Protein AF-A0A0F0GGY2-F1 (afdb_monomer_lite)

Organism: Lentzea aerocolonigenes (NCBI:txid68170)

Radius of gyration: 15.44 Å; chains: 1; bounding box: 38×43×40 Å

Sequence (122 aa):
MPAEIEDVLAKHTVSRSGRDAFGELAARKFALSTVDADFAGGLFLERATGAGGPELAVKARSWWSGGAVEYSGTLTLTAEVDVDGRTSTFELSVPKRGPEVAEAAAAFYAWSAVRALDEGEK

pLDDT: mean 82.8, std 15.23, range [45.69, 97.69]

Secondary structure (DSSP, 8-state):
--HHHHHHHTTS---TTS--HHHHHHTS--EEEEEE-STTHHHHHHH----SSSEEEEEEEEEEE--SSTT-SEEEEEEEEEETTEEEEEEEEEE--STTHHHHHHHHHHHHHHHHHHHHT-

Structure (mmCIF, N/CA/C/O backbone):
data_AF-A0A0F0GGY2-F1
#
_entry.id   AF-A0A0F0GGY2-F1
#
loop_
_atom_site.group_PDB
_atom_site.id
_atom_site.type_symbol
_atom_site.label_atom_id
_atom_site.label_alt_id
_atom_site.label_comp_id
_atom_site.label_asym_id
_atom_site.label_entity_id
_atom_site.label_seq_id
_atom_site.pdbx_PDB_ins_code
_atom_site.Cartn_x
_atom_site.Cartn_y
_atom_site.Cartn_z
_atom_site.occupancy
_atom_site.B_iso_or_equiv
_atom_site.auth_seq_id
_atom_site.auth_comp_id
_atom_site.auth_asym_id
_atom_site.auth_atom_id
_atom_site.pdbx_PDB_model_num
ATOM 1 N N . MET A 1 1 ? 3.512 -31.121 -9.314 1.00 54.47 1 MET A N 1
ATOM 2 C CA . MET A 1 1 ? 4.468 -29.994 -9.402 1.00 54.47 1 MET A CA 1
ATOM 3 C C . MET A 1 1 ? 5.474 -30.172 -8.281 1.00 54.47 1 MET A C 1
ATOM 5 O O . MET A 1 1 ? 5.046 -30.664 -7.241 1.00 54.47 1 MET A O 1
ATOM 9 N N . PRO A 1 2 ? 6.779 -29.926 -8.475 1.00 54.00 2 PRO A N 1
ATOM 10 C CA . PRO A 1 2 ? 7.744 -30.252 -7.436 1.00 54.00 2 PRO A CA 1
ATOM 11 C C . PRO A 1 2 ? 7.492 -29.320 -6.247 1.00 54.00 2 PRO A C 1
ATOM 13 O O . PRO A 1 2 ? 7.431 -28.106 -6.424 1.00 54.00 2 PRO A O 1
ATOM 16 N N . ALA A 1 3 ? 7.305 -29.892 -5.057 1.00 54.66 3 ALA A N 1
ATOM 17 C CA . ALA A 1 3 ? 7.035 -29.172 -3.808 1.00 54.66 3 ALA A CA 1
ATOM 18 C C . ALA A 1 3 ? 8.077 -28.075 -3.498 1.00 54.66 3 ALA A C 1
ATOM 20 O O . ALA A 1 3 ? 7.796 -27.128 -2.774 1.00 54.66 3 ALA A O 1
ATOM 21 N N . GLU A 1 4 ? 9.255 -28.153 -4.118 1.00 59.25 4 GLU A N 1
ATOM 22 C CA . GLU A 1 4 ? 10.296 -27.125 -4.078 1.00 59.25 4 GLU A CA 1
ATOM 23 C C . GLU A 1 4 ? 9.860 -25.771 -4.666 1.00 59.25 4 GLU A C 1
ATOM 25 O O . GLU A 1 4 ? 10.361 -24.744 -4.225 1.00 59.25 4 GLU A O 1
ATOM 30 N N . ILE A 1 5 ? 8.917 -25.726 -5.618 1.00 52.00 5 ILE A N 1
ATOM 31 C CA . ILE A 1 5 ? 8.423 -24.458 -6.190 1.00 52.00 5 ILE A CA 1
ATOM 32 C C . ILE A 1 5 ? 7.421 -23.774 -5.247 1.00 52.00 5 ILE A C 1
ATOM 34 O O . ILE A 1 5 ? 7.500 -22.561 -5.063 1.00 52.00 5 ILE A O 1
ATOM 38 N N . GLU A 1 6 ? 6.522 -24.518 -4.595 1.00 51.62 6 GLU A N 1
ATOM 39 C CA . GLU A 1 6 ? 5.618 -23.953 -3.575 1.00 51.62 6 GLU A CA 1
ATOM 40 C C . GLU A 1 6 ? 6.393 -23.423 -2.360 1.00 51.62 6 GLU A C 1
ATOM 42 O O . GLU A 1 6 ? 6.092 -22.339 -1.862 1.00 51.62 6 GLU A O 1
ATOM 47 N N . ASP A 1 7 ? 7.454 -24.117 -1.943 1.00 55.97 7 ASP A N 1
ATOM 48 C CA . ASP A 1 7 ? 8.309 -23.697 -0.827 1.00 55.97 7 ASP A CA 1
ATOM 49 C C . ASP A 1 7 ? 9.182 -22.466 -1.157 1.00 55.97 7 ASP A C 1
ATOM 51 O O . ASP A 1 7 ? 9.686 -21.776 -0.267 1.00 55.97 7 ASP A O 1
ATOM 55 N N . VAL A 1 8 ? 9.364 -22.154 -2.442 1.00 52.19 8 VAL A N 1
ATOM 56 C CA . VAL A 1 8 ? 10.051 -20.941 -2.916 1.00 52.19 8 VAL A CA 1
ATOM 57 C C . VAL A 1 8 ? 9.066 -19.782 -3.088 1.00 52.19 8 VAL A C 1
ATOM 59 O O . VAL A 1 8 ? 9.376 -18.652 -2.710 1.00 52.19 8 VAL A O 1
ATOM 62 N N . LEU A 1 9 ? 7.850 -20.047 -3.571 1.00 47.53 9 LEU A N 1
ATOM 63 C CA . LEU A 1 9 ? 6.806 -19.033 -3.748 1.00 47.53 9 LEU A CA 1
ATOM 64 C C . LEU A 1 9 ? 6.190 -18.569 -2.414 1.00 47.53 9 LEU A C 1
ATOM 66 O O . LEU A 1 9 ? 5.871 -17.391 -2.267 1.00 47.53 9 LEU A O 1
ATOM 70 N N . ALA A 1 10 ? 6.139 -19.430 -1.392 1.00 52.94 10 ALA A N 1
ATOM 71 C CA . ALA A 1 10 ? 5.734 -19.072 -0.027 1.00 52.94 10 ALA A CA 1
ATOM 72 C C . ALA A 1 10 ? 6.694 -18.091 0.686 1.00 52.94 10 ALA A C 1
ATOM 74 O O . ALA A 1 10 ? 6.369 -17.560 1.745 1.00 52.94 10 ALA A O 1
ATOM 75 N N . LYS A 1 11 ? 7.885 -17.821 0.132 1.00 45.69 11 LYS A N 1
ATOM 76 C CA . LYS A 1 11 ? 8.888 -16.911 0.719 1.00 45.69 11 LYS A CA 1
ATOM 77 C C . LYS A 1 11 ? 8.779 -15.466 0.197 1.00 45.69 11 LYS A C 1
ATOM 79 O O . LYS A 1 11 ? 9.477 -14.592 0.709 1.00 45.69 11 LYS A O 1
ATOM 84 N N . HIS A 1 12 ? 7.876 -15.174 -0.750 1.00 45.72 12 HIS A N 1
ATOM 85 C CA . HIS A 1 12 ? 7.735 -13.851 -1.388 1.00 45.72 12 HIS A CA 1
ATOM 86 C C . HIS A 1 12 ? 6.452 -13.090 -1.008 1.00 45.72 12 HIS A C 1
ATOM 88 O O . HIS A 1 12 ? 5.705 -12.589 -1.840 1.00 45.72 12 HIS A O 1
ATOM 94 N N . THR A 1 13 ? 6.343 -12.893 0.309 1.00 50.75 13 THR A N 1
ATOM 95 C CA . THR A 1 13 ? 5.483 -11.928 1.020 1.00 50.75 13 THR A CA 1
ATOM 96 C C . THR A 1 13 ? 4.111 -12.451 1.413 1.00 50.75 13 THR A C 1
ATOM 98 O O . THR A 1 13 ? 3.059 -12.016 0.954 1.00 50.75 13 THR A O 1
ATOM 101 N N . VAL A 1 14 ? 4.170 -13.344 2.391 1.00 47.50 14 VAL A N 1
ATOM 102 C CA . VAL A 1 14 ? 3.036 -13.797 3.173 1.00 47.50 14 VAL A CA 1
ATOM 103 C C . VAL A 1 14 ? 2.996 -12.957 4.448 1.00 47.50 14 VAL A C 1
ATOM 105 O O . VAL A 1 14 ? 3.985 -12.850 5.176 1.00 47.50 14 VAL A O 1
ATOM 108 N N . SER A 1 15 ? 1.853 -12.346 4.732 1.00 56.31 15 SER A N 1
ATOM 109 C CA . SER A 1 15 ? 1.496 -11.961 6.097 1.00 56.31 15 SER A CA 1
ATOM 110 C C . SER A 1 15 ? 1.720 -13.134 7.062 1.00 56.31 15 SER A C 1
ATOM 112 O O . SER A 1 15 ? 1.732 -14.296 6.654 1.00 56.31 15 SER A O 1
ATOM 114 N N . ARG A 1 16 ? 1.804 -12.887 8.376 1.00 56.56 16 ARG A N 1
ATOM 115 C CA . ARG A 1 16 ? 1.878 -13.986 9.366 1.00 56.56 16 ARG A CA 1
ATOM 116 C C . ARG A 1 16 ? 0.703 -14.982 9.275 1.00 56.56 16 ARG A C 1
ATOM 118 O O . ARG A 1 16 ? 0.763 -16.027 9.910 1.00 56.56 16 ARG A O 1
ATOM 125 N N . SER A 1 17 ? -0.348 -14.655 8.518 1.00 60.75 17 SER A N 1
ATOM 126 C CA . SER A 1 17 ? -1.586 -15.418 8.384 1.00 60.75 17 SER A CA 1
ATOM 127 C C . SER A 1 17 ? -1.711 -16.240 7.093 1.00 60.75 17 SER A C 1
ATOM 129 O O . SER A 1 17 ? -2.714 -16.928 6.929 1.00 60.75 17 SER A O 1
ATOM 131 N N . GLY A 1 18 ? -0.750 -16.181 6.162 1.00 71.12 18 GLY A N 1
ATOM 132 C CA . GLY A 1 18 ? -0.909 -16.844 4.855 1.00 71.12 18 GLY A CA 1
ATOM 133 C C . GLY A 1 18 ? -1.375 -15.923 3.716 1.00 71.12 18 GLY A C 1
ATOM 134 O O . GLY A 1 18 ? -1.342 -16.327 2.559 1.00 71.12 18 GLY A O 1
ATOM 135 N N . ARG A 1 19 ? -1.812 -14.694 4.022 1.00 79.19 19 ARG A N 1
ATOM 136 C CA . ARG A 1 19 ? -2.419 -13.754 3.056 1.00 79.19 19 ARG A CA 1
ATOM 137 C C . ARG A 1 19 ? -1.413 -12.799 2.416 1.00 79.19 19 ARG A C 1
ATOM 139 O O . ARG A 1 19 ? -0.434 -12.426 3.065 1.00 79.19 19 ARG A O 1
ATOM 146 N N . ASP A 1 20 ? -1.697 -12.367 1.189 1.00 86.50 20 ASP A N 1
ATOM 147 C CA . ASP A 1 20 ? -0.987 -11.273 0.518 1.00 86.50 20 ASP A CA 1
ATOM 148 C C . ASP A 1 20 ? -1.417 -9.890 1.062 1.00 86.50 20 ASP A C 1
ATOM 150 O O . ASP A 1 20 ? -2.239 -9.787 1.978 1.00 86.50 20 ASP A O 1
ATOM 154 N N . ALA A 1 21 ? -0.847 -8.811 0.513 1.00 88.38 21 ALA A N 1
ATOM 155 C CA . ALA A 1 21 ? -1.110 -7.443 0.970 1.00 88.38 21 ALA A CA 1
ATOM 156 C C . ALA A 1 21 ? -2.601 -7.065 0.909 1.00 88.38 21 ALA A C 1
ATOM 158 O O . ALA A 1 21 ? -3.133 -6.447 1.831 1.00 88.38 21 ALA A O 1
ATOM 159 N N . PHE A 1 22 ? -3.282 -7.453 -0.172 1.00 90.94 22 PHE A N 1
ATOM 160 C CA . PHE A 1 22 ? -4.693 -7.139 -0.379 1.00 90.94 22 PHE A CA 1
ATOM 161 C C . PHE A 1 22 ? -5.602 -8.021 0.474 1.00 90.94 22 PHE A C 1
ATOM 163 O O . PHE A 1 22 ? -6.607 -7.535 0.979 1.00 90.94 22 PHE A O 1
ATOM 170 N N . GLY A 1 23 ? -5.235 -9.281 0.705 1.00 89.50 23 GLY A N 1
ATOM 171 C CA . GLY A 1 23 ? -5.928 -10.167 1.633 1.00 89.50 23 GLY A CA 1
ATOM 172 C C . GLY A 1 23 ? -5.816 -9.702 3.086 1.00 89.50 23 GLY A C 1
ATOM 173 O O . GLY A 1 23 ? -6.770 -9.844 3.850 1.00 89.50 23 GLY A O 1
ATOM 174 N N . GLU A 1 24 ? -4.683 -9.114 3.480 1.00 91.06 24 GLU A N 1
ATOM 175 C CA . GLU A 1 24 ? -4.564 -8.458 4.786 1.00 91.06 24 GLU A CA 1
ATOM 176 C C . GLU A 1 24 ? -5.407 -7.192 4.880 1.00 91.06 24 GLU A C 1
ATOM 178 O O . GLU A 1 24 ? -6.086 -7.002 5.891 1.00 91.06 24 GLU A O 1
ATOM 183 N N . LEU A 1 25 ? -5.403 -6.365 3.832 1.00 91.62 25 LEU A N 1
ATOM 184 C CA . LEU A 1 25 ? -6.206 -5.148 3.782 1.00 91.62 25 LEU A CA 1
ATOM 185 C C . LEU A 1 25 ? -7.703 -5.463 3.831 1.00 91.62 25 LEU A C 1
ATOM 187 O O . LEU A 1 25 ? -8.402 -4.921 4.677 1.00 91.62 25 LEU A O 1
ATOM 191 N N . ALA A 1 26 ? -8.181 -6.406 3.019 1.00 91.25 26 ALA A N 1
ATOM 192 C CA . ALA A 1 26 ? -9.583 -6.830 2.981 1.00 91.25 26 ALA A CA 1
ATOM 193 C C . ALA A 1 26 ? -10.086 -7.420 4.312 1.00 91.25 26 ALA A C 1
ATOM 195 O O . ALA A 1 26 ? -11.289 -7.514 4.542 1.00 91.25 26 ALA A O 1
ATOM 196 N N . ALA A 1 27 ? -9.178 -7.822 5.204 1.00 90.69 27 ALA A N 1
ATOM 197 C CA . ALA A 1 27 ? -9.533 -8.281 6.540 1.00 90.69 27 ALA A CA 1
ATOM 198 C C . ALA A 1 27 ? -9.815 -7.140 7.531 1.00 90.69 27 ALA A C 1
ATOM 200 O O . ALA A 1 27 ? -10.261 -7.416 8.645 1.00 90.69 27 ALA A O 1
ATOM 201 N N . ARG A 1 28 ? -9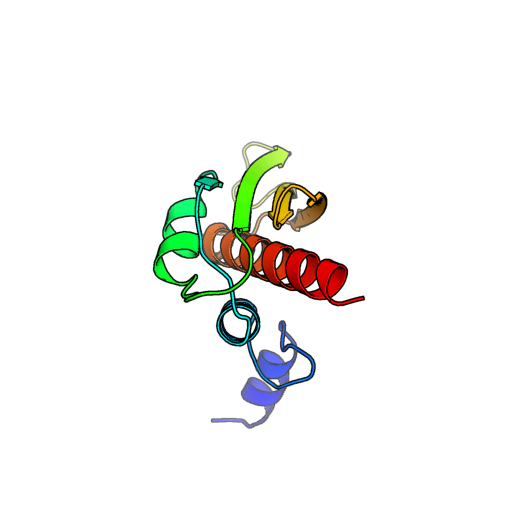.538 -5.884 7.158 1.00 90.75 28 ARG A N 1
ATOM 202 C CA . ARG A 1 28 ? -9.810 -4.697 7.974 1.00 90.75 28 ARG A CA 1
ATOM 203 C C . ARG A 1 28 ? -11.118 -4.048 7.553 1.00 90.75 28 ARG A C 1
ATOM 205 O O . ARG A 1 28 ? -11.556 -4.137 6.408 1.00 90.75 28 ARG A O 1
ATOM 212 N N . LYS A 1 29 ? -11.716 -3.340 8.504 1.00 92.69 29 LYS A N 1
ATOM 213 C CA . LYS A 1 29 ? -12.817 -2.418 8.242 1.00 92.69 29 LYS A CA 1
ATOM 214 C C . LYS A 1 29 ? -12.223 -1.042 7.974 1.00 92.69 29 LYS A C 1
ATOM 216 O O . LYS A 1 29 ? -11.519 -0.513 8.824 1.00 92.69 29 LYS A O 1
ATOM 221 N N . PHE A 1 30 ? -12.487 -0.501 6.796 1.00 93.44 30 PHE A N 1
ATOM 222 C CA . PHE A 1 30 ? -12.211 0.880 6.426 1.00 93.44 30 PHE A CA 1
ATOM 223 C C . PHE A 1 30 ? -13.206 1.329 5.350 1.00 93.44 30 PHE A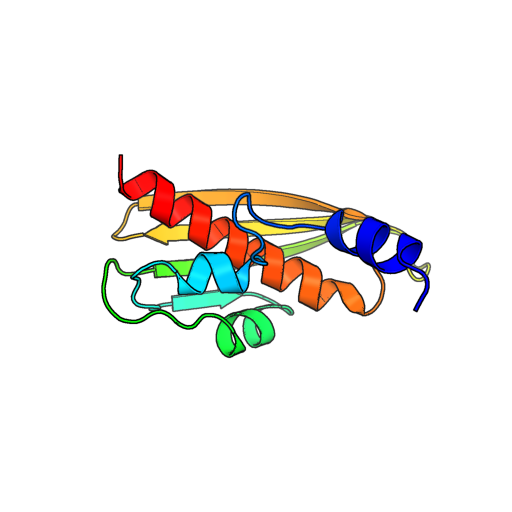 C 1
ATOM 225 O O . PHE A 1 30 ? -13.779 0.504 4.628 1.00 93.44 30 PHE A O 1
ATOM 232 N N . ALA A 1 31 ? -13.388 2.638 5.220 1.00 93.88 31 ALA A N 1
ATOM 233 C CA . ALA A 1 31 ? -14.063 3.258 4.090 1.00 93.88 31 ALA A CA 1
ATOM 234 C C . ALA A 1 31 ? -13.035 4.040 3.267 1.00 93.88 31 ALA A C 1
ATOM 236 O O . ALA A 1 31 ? -12.448 4.998 3.758 1.00 93.88 31 ALA A O 1
ATOM 237 N N . LEU A 1 32 ? -12.802 3.632 2.017 1.00 92.44 32 LEU A N 1
ATOM 238 C CA . LEU A 1 32 ? -11.946 4.394 1.104 1.00 92.44 32 LEU A CA 1
ATOM 239 C C . LEU A 1 32 ? -12.598 5.731 0.770 1.00 92.44 32 LEU A C 1
ATOM 241 O O . LEU A 1 32 ? -13.744 5.749 0.318 1.00 92.44 32 LEU A O 1
ATOM 245 N N . SER A 1 33 ? -11.855 6.824 0.934 1.00 91.38 33 SER A N 1
ATOM 246 C CA . SER A 1 33 ? -12.300 8.148 0.503 1.00 91.38 33 SER A CA 1
ATOM 247 C C . SER A 1 33 ? -11.504 8.664 -0.686 1.00 91.38 33 SER A C 1
ATOM 249 O O . SER A 1 33 ? -11.981 8.620 -1.818 1.00 91.38 33 SER A O 1
ATOM 251 N N . THR A 1 34 ? -10.281 9.134 -0.448 1.00 90.81 34 THR A N 1
ATOM 252 C CA . THR A 1 34 ? -9.425 9.730 -1.473 1.00 90.81 34 THR A CA 1
ATOM 253 C C . THR A 1 34 ? -8.227 8.840 -1.741 1.00 90.81 34 THR A C 1
ATOM 255 O O . THR A 1 34 ? -7.447 8.546 -0.839 1.00 90.81 34 THR A O 1
ATOM 258 N N . VAL A 1 35 ? -8.040 8.463 -3.004 1.00 92.62 35 VAL A N 1
ATOM 259 C CA . VAL A 1 35 ? -6.817 7.807 -3.468 1.00 92.62 35 VAL A CA 1
ATOM 260 C C . VAL A 1 35 ? -6.192 8.665 -4.556 1.00 92.62 35 VAL A C 1
ATOM 262 O O . VAL A 1 35 ? -6.741 8.802 -5.646 1.00 92.62 35 VAL A O 1
ATOM 265 N N . ASP A 1 36 ? -5.039 9.242 -4.244 1.00 94.75 36 ASP A N 1
ATOM 266 C CA . ASP A 1 36 ? -4.198 9.992 -5.172 1.00 94.75 36 ASP A CA 1
ATOM 267 C C . ASP A 1 36 ? -2.875 9.242 -5.325 1.00 94.75 36 ASP A C 1
ATOM 269 O O . ASP A 1 36 ? -1.907 9.468 -4.600 1.00 94.75 36 ASP A O 1
ATOM 273 N N . ALA A 1 37 ? -2.862 8.293 -6.250 1.00 90.50 37 ALA A N 1
ATOM 274 C CA . ALA A 1 37 ? -1.733 7.421 -6.517 1.00 90.50 37 ALA A CA 1
ATOM 275 C C . ALA A 1 37 ? -1.319 7.532 -7.987 1.00 90.50 37 ALA A C 1
ATOM 277 O O . ALA A 1 37 ? -2.107 7.918 -8.848 1.00 90.50 37 ALA A O 1
ATOM 278 N N . ASP A 1 38 ? -0.063 7.207 -8.264 1.00 89.56 38 ASP A N 1
ATOM 279 C CA . ASP A 1 38 ? 0.527 7.312 -9.593 1.00 89.56 38 ASP A CA 1
ATOM 280 C C . ASP A 1 38 ? 0.186 6.099 -10.489 1.00 89.56 38 ASP A C 1
ATOM 282 O O . ASP A 1 38 ? -0.950 5.624 -10.528 1.00 89.56 38 ASP A O 1
ATOM 286 N N . PHE A 1 39 ? 1.166 5.585 -11.237 1.00 88.00 39 PHE A N 1
ATOM 287 C CA . PHE A 1 39 ? 1.020 4.476 -12.174 1.00 88.00 39 PHE A CA 1
ATOM 288 C C . PHE A 1 39 ? 0.428 3.194 -11.559 1.00 88.00 39 PHE A C 1
ATOM 290 O O . PHE A 1 39 ? -0.169 2.406 -12.289 1.00 88.00 39 PHE A O 1
ATOM 297 N N . ALA A 1 40 ? 0.565 2.975 -10.247 1.00 90.12 40 ALA A N 1
ATOM 298 C CA . ALA A 1 40 ? 0.019 1.798 -9.565 1.00 90.12 40 ALA A CA 1
ATOM 299 C C . ALA A 1 40 ? -1.337 2.047 -8.870 1.00 90.12 40 ALA A C 1
ATOM 301 O O . ALA A 1 40 ? -1.908 1.128 -8.278 1.00 90.12 40 ALA A O 1
ATOM 302 N N . GLY A 1 41 ? -1.886 3.265 -8.965 1.00 90.06 41 GLY A N 1
ATOM 303 C CA . GLY A 1 41 ? -3.139 3.645 -8.309 1.00 90.06 41 GLY A CA 1
ATOM 304 C C . GLY A 1 41 ? -4.362 2.861 -8.778 1.00 90.06 41 GLY A C 1
ATOM 305 O O . GLY A 1 41 ? -5.170 2.438 -7.953 1.00 90.06 41 GLY A O 1
ATOM 306 N N . GLY A 1 42 ? -4.471 2.606 -10.086 1.00 90.88 42 GLY A N 1
ATOM 307 C CA . GLY A 1 42 ? -5.575 1.823 -10.655 1.00 90.88 42 GLY A CA 1
ATOM 308 C C . GLY A 1 42 ? -5.620 0.395 -10.107 1.00 90.88 42 GLY A C 1
ATOM 309 O O . GLY A 1 42 ? -6.648 -0.031 -9.592 1.00 90.88 42 GLY A O 1
ATOM 310 N N . LEU A 1 43 ? -4.477 -0.301 -10.110 1.00 91.00 43 LEU A N 1
ATOM 311 C CA . LEU A 1 43 ? -4.362 -1.664 -9.572 1.00 91.00 43 LEU A CA 1
ATOM 312 C C . LEU A 1 43 ? -4.671 -1.735 -8.075 1.00 91.00 43 LEU A C 1
ATOM 314 O O . LEU A 1 43 ? -5.257 -2.711 -7.605 1.00 91.00 43 LEU A O 1
ATOM 318 N N . PHE A 1 44 ? -4.267 -0.715 -7.315 1.00 93.81 44 PHE A N 1
ATOM 319 C CA . PHE A 1 44 ? -4.618 -0.623 -5.904 1.00 93.81 44 PHE A CA 1
ATOM 320 C C . PHE A 1 44 ? -6.135 -0.483 -5.721 1.00 93.81 44 PHE A C 1
ATOM 322 O O . PHE A 1 44 ? -6.720 -1.263 -4.975 1.00 93.81 44 PHE A O 1
ATOM 329 N N . LEU A 1 45 ? -6.776 0.451 -6.429 1.00 93.12 45 LEU A N 1
ATOM 330 C CA . LEU A 1 45 ? -8.220 0.698 -6.336 1.00 93.12 45 LEU A CA 1
ATOM 331 C C . LEU A 1 45 ? -9.069 -0.501 -6.766 1.00 93.12 45 LEU A C 1
ATOM 333 O O . LEU A 1 45 ? -10.077 -0.789 -6.130 1.00 93.12 45 LEU A O 1
ATOM 337 N N . GLU A 1 46 ? -8.656 -1.221 -7.810 1.00 92.50 46 GLU A N 1
ATOM 338 C CA . GLU A 1 46 ? -9.357 -2.422 -8.282 1.00 92.50 46 GLU A CA 1
ATOM 339 C C . GLU A 1 46 ? -9.420 -3.530 -7.222 1.00 92.50 46 GLU A C 1
ATOM 341 O O . GLU A 1 46 ? -10.352 -4.334 -7.217 1.00 92.50 46 GLU A O 1
ATOM 346 N N . ARG A 1 47 ? -8.428 -3.587 -6.325 1.00 90.56 47 ARG A N 1
ATOM 347 C CA . ARG A 1 47 ? -8.253 -4.683 -5.359 1.00 90.56 47 ARG A CA 1
ATOM 348 C C . ARG A 1 47 ? -8.516 -4.274 -3.912 1.00 90.56 47 ARG A C 1
ATOM 350 O O . ARG A 1 47 ? -8.759 -5.141 -3.075 1.00 90.56 47 ARG A O 1
ATOM 357 N N . ALA A 1 48 ? -8.455 -2.985 -3.590 1.00 89.81 48 ALA A N 1
ATOM 358 C CA . ALA A 1 48 ? -8.706 -2.476 -2.251 1.00 89.81 48 ALA A CA 1
ATOM 359 C C . ALA A 1 48 ? -10.215 -2.463 -1.969 1.00 89.81 48 ALA A C 1
ATOM 361 O O . ALA A 1 48 ? -10.925 -1.508 -2.271 1.00 89.81 48 ALA A O 1
ATOM 362 N N . THR A 1 49 ? -10.711 -3.544 -1.371 1.00 81.94 49 THR A N 1
ATOM 363 C CA . THR A 1 49 ? -12.121 -3.680 -0.993 1.00 81.94 49 THR A CA 1
ATOM 364 C C . THR A 1 49 ? -12.273 -3.575 0.521 1.00 81.94 49 THR A C 1
ATOM 366 O O . THR A 1 49 ? -11.995 -4.534 1.242 1.00 81.94 49 THR A O 1
ATOM 369 N N . GLY A 1 50 ? -12.716 -2.413 1.000 1.00 78.06 50 GLY A N 1
ATOM 370 C CA . GLY A 1 50 ? -13.096 -2.174 2.395 1.00 78.06 50 GLY A CA 1
ATOM 371 C C . GLY A 1 50 ? -14.538 -1.689 2.481 1.00 78.06 50 GLY A C 1
ATOM 372 O O . GLY A 1 50 ? -15.015 -1.001 1.577 1.00 78.06 50 GLY A O 1
ATOM 373 N N . ALA A 1 51 ? -15.248 -2.064 3.544 1.00 79.75 51 ALA A N 1
ATOM 374 C CA . ALA A 1 51 ? -16.600 -1.580 3.795 1.00 79.75 51 ALA A CA 1
ATOM 375 C C . ALA A 1 51 ? -16.828 -1.294 5.286 1.00 79.75 51 ALA A C 1
ATOM 377 O O . ALA A 1 51 ? -16.807 -2.205 6.119 1.00 79.75 51 ALA A O 1
ATOM 378 N N . GLY A 1 52 ? -17.113 -0.023 5.591 1.00 85.06 52 GLY A N 1
ATOM 379 C CA . GLY A 1 52 ? -17.349 0.483 6.947 1.00 85.06 52 GLY A CA 1
ATOM 380 C C . GLY A 1 52 ? -16.073 0.564 7.786 1.00 85.06 52 GLY A C 1
ATOM 381 O O . GLY A 1 52 ? -15.089 -0.078 7.461 1.00 85.06 52 GLY A O 1
ATOM 382 N N . GLY A 1 53 ? -16.084 1.328 8.879 1.00 90.81 53 GLY A N 1
ATOM 383 C CA . GLY A 1 53 ? -14.883 1.607 9.682 1.00 90.81 53 GLY A CA 1
ATOM 384 C C . GLY A 1 53 ? -14.348 3.028 9.456 1.00 90.81 53 GLY A C 1
ATOM 385 O O . GLY A 1 53 ? -15.095 3.844 8.911 1.00 90.81 53 GLY A O 1
ATOM 386 N N . PRO A 1 54 ? -13.110 3.322 9.894 1.00 92.06 54 PRO A N 1
ATOM 387 C CA . PRO A 1 54 ? -12.488 4.634 9.730 1.00 92.06 54 PRO A CA 1
ATOM 388 C C . PRO A 1 54 ? -12.337 5.011 8.254 1.00 92.06 54 PRO A C 1
ATOM 390 O O . PRO A 1 54 ? -12.203 4.143 7.381 1.00 92.06 54 PRO A O 1
ATOM 393 N N . GLU A 1 55 ? -12.349 6.310 7.983 1.00 94.75 55 GLU A N 1
ATOM 394 C CA . GLU A 1 55 ? -12.061 6.858 6.667 1.00 94.75 55 GLU A CA 1
ATOM 395 C C . GLU A 1 55 ? -10.572 6.677 6.349 1.00 94.75 55 GLU A C 1
ATOM 397 O O . GLU A 1 55 ? -9.708 7.039 7.146 1.00 94.75 55 GLU A O 1
ATOM 402 N N . LEU A 1 56 ? -10.279 6.092 5.187 1.00 95.31 56 LEU A N 1
ATOM 403 C CA . LEU A 1 56 ? -8.932 5.808 4.710 1.00 95.31 56 LEU A CA 1
ATOM 404 C C . LEU A 1 56 ? -8.660 6.604 3.433 1.00 95.31 56 LEU A C 1
ATOM 406 O O . LEU A 1 56 ? -9.263 6.337 2.386 1.00 95.31 56 LEU A O 1
ATOM 410 N N . ALA A 1 57 ? -7.693 7.515 3.503 1.00 95.75 57 ALA A N 1
ATOM 411 C CA . ALA A 1 57 ? -7.151 8.210 2.344 1.00 95.75 57 ALA A CA 1
ATOM 412 C C . ALA A 1 57 ? -5.691 7.815 2.100 1.00 95.75 57 ALA A C 1
ATOM 414 O O . ALA A 1 57 ? -4.909 7.636 3.031 1.00 95.75 57 ALA A O 1
ATOM 415 N N . VAL A 1 58 ? -5.306 7.684 0.831 1.00 95.94 58 VAL A N 1
ATOM 416 C CA . VAL A 1 58 ? -3.957 7.277 0.423 1.00 95.94 58 VAL A CA 1
ATOM 417 C C . VAL A 1 58 ? -3.434 8.236 -0.635 1.00 95.94 58 VAL A C 1
ATOM 419 O O . VAL A 1 58 ? -4.028 8.381 -1.702 1.00 95.94 58 VAL A O 1
ATOM 422 N N . LYS A 1 59 ? -2.281 8.850 -0.372 1.00 97.31 59 LYS A N 1
ATOM 423 C CA . LYS A 1 59 ? -1.492 9.572 -1.369 1.00 97.31 59 LYS A CA 1
ATOM 424 C C . LYS A 1 59 ? -0.200 8.821 -1.621 1.00 97.31 59 LYS A C 1
ATOM 426 O O . LYS A 1 59 ? 0.596 8.607 -0.712 1.00 97.31 59 LYS A O 1
ATOM 431 N N . ALA A 1 60 ? 0.022 8.437 -2.862 1.00 95.06 60 ALA A N 1
ATOM 432 C CA . ALA A 1 60 ? 1.138 7.602 -3.253 1.00 95.06 60 ALA A CA 1
ATOM 433 C C . ALA A 1 60 ? 1.920 8.240 -4.398 1.00 95.06 60 ALA A C 1
ATOM 435 O O . ALA A 1 60 ? 1.354 8.797 -5.344 1.00 95.06 60 ALA A O 1
ATOM 436 N N . ARG A 1 61 ? 3.245 8.167 -4.293 1.00 94.00 61 ARG A N 1
ATOM 437 C CA . ARG A 1 61 ? 4.182 8.708 -5.274 1.00 94.00 61 ARG A CA 1
ATOM 438 C C . ARG A 1 61 ? 5.323 7.738 -5.500 1.00 94.00 61 ARG A C 1
ATOM 440 O O . ARG A 1 61 ? 5.716 6.991 -4.602 1.00 94.00 61 ARG A O 1
ATOM 447 N N . SER A 1 62 ? 5.889 7.816 -6.690 1.00 90.50 62 SER A N 1
ATOM 448 C CA . SER A 1 62 ? 7.079 7.084 -7.060 1.00 90.50 62 SER A CA 1
ATOM 449 C C . SER A 1 62 ? 8.097 7.991 -7.717 1.00 90.50 62 SER A C 1
ATOM 451 O O . SER A 1 62 ? 7.773 8.963 -8.404 1.00 90.50 62 SER A O 1
ATOM 453 N N . TRP A 1 63 ? 9.356 7.651 -7.488 1.00 89.31 63 TRP A N 1
ATOM 454 C CA . TRP A 1 63 ? 10.492 8.317 -8.081 1.00 89.31 63 TRP A CA 1
ATOM 455 C C . TRP A 1 63 ? 11.476 7.292 -8.626 1.00 89.31 63 TRP A C 1
ATOM 457 O O . TRP A 1 63 ? 11.849 6.332 -7.950 1.00 89.31 63 TRP A O 1
ATOM 467 N N . TRP A 1 64 ? 11.921 7.523 -9.856 1.00 85.75 64 TRP A N 1
ATOM 468 C CA . TRP A 1 64 ? 12.880 6.672 -10.543 1.00 85.75 64 TRP A CA 1
ATOM 469 C C . TRP A 1 64 ? 14.271 7.297 -10.511 1.00 85.75 64 TRP A C 1
ATOM 471 O O . TRP A 1 64 ? 14.465 8.432 -10.940 1.00 85.75 64 TRP A O 1
ATOM 481 N N . SER A 1 65 ? 15.261 6.522 -10.073 1.00 83.19 65 SER A N 1
ATOM 482 C CA . SER A 1 65 ? 16.680 6.868 -10.192 1.00 83.19 65 SER A CA 1
ATOM 483 C C . SER A 1 65 ? 17.403 5.788 -10.998 1.00 83.19 65 SER A C 1
ATOM 485 O O . SER A 1 65 ? 17.325 4.617 -10.653 1.00 83.19 65 SER A O 1
ATOM 487 N N . GLY A 1 66 ? 18.073 6.127 -12.103 1.00 73.31 66 GLY A N 1
ATOM 488 C CA . GLY A 1 66 ? 18.737 5.125 -12.947 1.00 73.31 66 GLY A CA 1
ATOM 489 C C . GLY A 1 66 ? 19.201 5.654 -14.302 1.00 73.31 66 GLY A C 1
ATOM 490 O O . GLY A 1 66 ? 18.823 6.749 -14.714 1.00 73.31 66 GLY A O 1
ATOM 491 N N . GLY A 1 67 ? 20.048 4.877 -14.982 1.00 65.81 67 GLY A N 1
ATOM 492 C CA . GLY A 1 67 ? 20.520 5.185 -16.334 1.00 65.81 67 GLY A CA 1
ATOM 493 C C . GLY A 1 67 ? 19.513 4.781 -17.415 1.00 65.81 67 GLY A C 1
ATOM 494 O O . GLY A 1 67 ? 18.525 4.103 -17.145 1.00 65.81 67 GLY A O 1
ATOM 495 N N . ALA A 1 68 ? 19.791 5.143 -18.672 1.00 60.22 68 ALA A N 1
ATOM 496 C CA . ALA A 1 68 ? 18.933 4.844 -19.829 1.00 60.22 68 ALA A CA 1
ATOM 497 C C . ALA A 1 68 ? 18.805 3.340 -20.171 1.00 60.22 68 ALA A C 1
ATOM 499 O O . ALA A 1 68 ? 18.141 2.982 -21.140 1.00 60.22 68 ALA A O 1
ATOM 500 N N . VAL A 1 69 ? 19.451 2.457 -19.403 1.00 64.25 69 VAL A N 1
ATOM 501 C CA . VAL A 1 69 ? 19.443 1.010 -19.630 1.00 64.25 69 VAL A CA 1
ATOM 502 C C . VAL A 1 69 ? 18.184 0.394 -19.018 1.00 64.25 69 VAL A C 1
ATOM 504 O O . VAL A 1 69 ? 17.812 0.687 -17.873 1.00 64.25 69 VAL A O 1
ATOM 507 N N . GLU A 1 70 ? 17.532 -0.479 -19.786 1.00 61.84 70 GLU A N 1
ATOM 508 C CA . GLU A 1 70 ? 16.383 -1.271 -19.349 1.00 61.84 70 GLU A CA 1
ATOM 509 C C . GLU A 1 70 ? 16.726 -2.003 -18.039 1.00 61.84 70 GLU A C 1
ATOM 511 O O . GLU A 1 70 ? 17.793 -2.592 -17.900 1.00 61.84 70 GLU A O 1
ATOM 516 N N . TYR A 1 71 ? 15.852 -1.894 -17.039 1.00 65.19 71 TYR A N 1
ATOM 517 C CA . TYR A 1 71 ? 16.022 -2.523 -15.718 1.00 65.19 71 TYR A CA 1
ATOM 518 C C . TYR A 1 71 ? 17.224 -2.086 -14.856 1.00 65.19 71 TYR A C 1
ATOM 520 O O . TYR A 1 71 ? 17.476 -2.682 -13.814 1.00 65.19 71 TYR A O 1
ATOM 528 N N . SER A 1 72 ? 17.919 -0.998 -15.209 1.00 71.00 72 SER A N 1
ATOM 529 C CA . SER A 1 72 ? 18.894 -0.360 -14.312 1.00 71.00 72 SER A CA 1
ATOM 530 C C . SER A 1 72 ? 18.244 0.734 -13.456 1.00 71.00 72 SER A C 1
ATOM 532 O O . SER A 1 72 ? 17.450 1.531 -13.962 1.00 71.00 72 SER A O 1
ATOM 534 N N . GLY A 1 73 ? 18.579 0.775 -12.164 1.00 80.50 73 GLY A N 1
ATOM 535 C CA . GLY A 1 73 ? 18.129 1.820 -11.243 1.00 80.50 73 GLY A CA 1
ATOM 536 C C . GLY A 1 73 ? 17.320 1.335 -10.041 1.00 80.50 73 GLY A C 1
ATOM 537 O O . GLY A 1 73 ? 17.089 0.139 -9.855 1.00 80.50 73 GLY A O 1
ATOM 538 N N . THR A 1 74 ? 16.882 2.299 -9.240 1.00 88.12 74 THR A N 1
ATOM 539 C CA . THR A 1 74 ? 16.071 2.131 -8.036 1.00 88.12 74 THR A CA 1
ATOM 540 C C . THR A 1 74 ? 14.767 2.898 -8.199 1.00 88.12 74 THR A C 1
ATOM 542 O O . THR A 1 74 ? 14.763 4.074 -8.574 1.00 88.12 74 THR A O 1
ATOM 545 N N . LEU A 1 75 ? 13.669 2.218 -7.894 1.00 88.69 75 LEU A N 1
ATOM 546 C CA . LEU A 1 75 ? 12.362 2.814 -7.698 1.00 88.69 75 LEU A CA 1
ATOM 547 C C . LEU A 1 75 ? 12.177 3.103 -6.212 1.00 88.69 75 LEU A C 1
ATOM 549 O O . LEU A 1 75 ? 12.173 2.181 -5.397 1.00 88.69 75 LEU A O 1
ATOM 553 N N . THR A 1 76 ? 11.995 4.371 -5.878 1.00 92.44 76 THR A N 1
ATOM 554 C CA . THR A 1 76 ? 11.573 4.804 -4.548 1.00 92.44 76 THR A CA 1
ATOM 555 C C . THR A 1 76 ? 10.065 5.009 -4.566 1.00 92.44 76 THR A C 1
ATOM 557 O O . THR A 1 76 ? 9.539 5.687 -5.445 1.00 92.44 76 THR A O 1
ATOM 560 N N . LEU A 1 77 ? 9.372 4.401 -3.611 1.00 93.94 77 LEU A N 1
ATOM 561 C CA . LEU A 1 77 ? 7.934 4.486 -3.403 1.00 93.94 77 LEU A CA 1
ATOM 562 C C . LEU A 1 77 ? 7.669 5.175 -2.071 1.00 93.94 77 LEU A C 1
ATOM 564 O O . LEU A 1 77 ? 8.257 4.800 -1.058 1.00 93.94 77 LEU A O 1
ATOM 568 N N . THR A 1 78 ? 6.735 6.116 -2.064 1.00 96.88 78 THR A N 1
ATOM 569 C CA . THR A 1 78 ? 6.258 6.786 -0.854 1.00 96.88 78 THR A CA 1
ATOM 570 C C . THR A 1 78 ? 4.741 6.684 -0.795 1.00 96.88 78 THR A C 1
ATOM 572 O O . THR A 1 78 ? 4.067 6.886 -1.806 1.00 96.88 78 THR A O 1
ATOM 575 N N . ALA A 1 79 ? 4.206 6.371 0.382 1.00 96.81 79 ALA A N 1
ATOM 576 C CA . ALA A 1 79 ? 2.777 6.366 0.661 1.00 96.81 79 ALA A CA 1
ATOM 577 C C . ALA A 1 79 ? 2.497 7.163 1.938 1.00 96.81 79 ALA A C 1
ATOM 579 O O . ALA A 1 79 ? 2.979 6.817 3.012 1.00 96.81 79 ALA A O 1
ATOM 580 N N . GLU A 1 80 ? 1.715 8.225 1.813 1.00 97.69 80 GLU A N 1
ATOM 581 C CA . GLU A 1 80 ? 1.093 8.947 2.916 1.00 97.69 80 GLU A CA 1
ATOM 582 C C . GLU A 1 80 ? -0.328 8.405 3.072 1.00 97.69 80 GLU A C 1
ATOM 584 O O . GLU A 1 80 ? -1.125 8.451 2.135 1.00 97.69 80 GLU A O 1
ATOM 589 N N . VAL A 1 81 ? -0.626 7.840 4.234 1.00 96.94 81 VAL A N 1
ATOM 590 C CA . VAL A 1 81 ? -1.918 7.237 4.539 1.00 96.94 81 VAL A CA 1
ATOM 591 C C . VAL A 1 81 ? -2.543 7.999 5.688 1.00 96.94 81 VAL A C 1
ATOM 593 O O . VAL A 1 81 ? -1.953 8.081 6.761 1.00 96.94 81 VAL A O 1
ATOM 596 N N . ASP A 1 82 ? -3.732 8.535 5.460 1.00 96.81 82 ASP A N 1
ATOM 597 C CA . ASP A 1 82 ? -4.539 9.172 6.487 1.00 96.81 82 ASP A CA 1
ATOM 598 C C . ASP A 1 82 ? -5.662 8.232 6.927 1.00 96.81 82 ASP A C 1
ATOM 600 O O . ASP A 1 82 ? -6.361 7.656 6.090 1.00 96.81 82 ASP A O 1
ATOM 604 N N . VAL A 1 83 ? -5.794 8.055 8.241 1.00 95.75 83 VAL A N 1
ATOM 605 C CA . VAL A 1 83 ? -6.861 7.282 8.880 1.00 95.75 83 VAL A CA 1
ATOM 606 C C . VAL A 1 83 ? -7.545 8.183 9.899 1.00 95.75 83 VAL A C 1
ATOM 608 O O . VAL A 1 83 ? -6.944 8.493 10.930 1.00 95.75 83 VAL A O 1
ATOM 611 N N . ASP A 1 84 ? -8.775 8.613 9.614 1.00 93.12 84 ASP A N 1
ATOM 612 C CA . ASP A 1 84 ? -9.555 9.542 10.451 1.00 93.12 84 ASP A CA 1
ATOM 613 C C . ASP A 1 84 ? -8.752 10.780 10.923 1.00 93.12 84 ASP A C 1
ATOM 615 O O . ASP A 1 84 ? -8.801 11.184 12.088 1.00 93.12 84 ASP A O 1
ATOM 619 N N . GLY A 1 85 ? -7.972 11.391 10.023 1.00 90.62 85 GLY A N 1
ATOM 620 C CA . GLY A 1 85 ? -7.167 12.582 10.309 1.00 90.62 85 GLY A CA 1
ATOM 621 C C . GLY A 1 85 ? -5.810 12.306 10.961 1.00 90.62 85 GLY A C 1
ATOM 622 O O . GLY A 1 85 ? -5.086 13.251 11.291 1.00 90.62 85 GLY A O 1
ATOM 623 N N . ARG A 1 86 ? -5.441 11.035 11.168 1.00 93.88 86 ARG A N 1
ATOM 624 C CA . ARG A 1 86 ? -4.079 10.644 11.539 1.00 93.88 86 ARG A CA 1
ATOM 625 C C . ARG A 1 86 ? -3.312 10.205 10.304 1.00 93.88 86 ARG A C 1
ATOM 627 O O . ARG A 1 86 ? -3.580 9.151 9.734 1.00 93.88 86 ARG A O 1
ATOM 634 N N . THR A 1 87 ? -2.277 10.966 9.981 1.00 96.12 87 THR A N 1
ATOM 635 C CA . THR A 1 87 ? -1.413 10.698 8.837 1.00 96.12 87 THR A CA 1
ATOM 636 C C . THR A 1 87 ? -0.160 9.906 9.234 1.00 96.12 87 THR A C 1
ATOM 638 O O . THR A 1 87 ? 0.580 10.313 10.131 1.00 96.12 87 THR A O 1
ATOM 641 N N . SER A 1 88 ? 0.108 8.811 8.521 1.00 95.88 88 SER A N 1
ATOM 642 C CA . SER A 1 88 ? 1.331 8.001 8.602 1.00 95.88 88 SER A CA 1
ATOM 643 C C . SER A 1 88 ? 2.028 7.964 7.239 1.00 95.88 88 SER A C 1
ATOM 645 O O . SER A 1 88 ? 1.379 7.812 6.205 1.00 95.88 88 SER A O 1
ATOM 647 N N . THR A 1 89 ? 3.358 8.075 7.218 1.00 95.81 89 THR A N 1
ATOM 648 C CA . THR A 1 89 ? 4.153 8.043 5.979 1.00 95.81 89 THR A CA 1
ATOM 649 C C . THR A 1 89 ? 5.035 6.802 5.936 1.00 95.81 89 THR A C 1
ATOM 651 O O . THR A 1 89 ? 5.763 6.508 6.884 1.00 95.81 89 THR A O 1
ATOM 654 N N . PHE A 1 90 ? 5.013 6.102 4.806 1.00 95.31 90 PHE A N 1
ATOM 655 C CA . PHE A 1 90 ? 5.810 4.911 4.545 1.00 95.31 90 PHE A CA 1
ATOM 656 C C . PHE A 1 90 ? 6.662 5.106 3.297 1.00 95.31 90 PHE A C 1
ATOM 658 O O . PHE A 1 90 ? 6.225 5.716 2.321 1.00 95.31 90 PHE A O 1
ATOM 665 N N . GLU A 1 91 ? 7.862 4.532 3.309 1.00 95.38 91 GLU A N 1
ATOM 666 C CA . GLU A 1 91 ? 8.780 4.553 2.174 1.00 95.38 91 GLU A CA 1
ATOM 667 C C . GLU A 1 91 ? 9.335 3.151 1.908 1.00 95.38 91 GLU A C 1
ATOM 669 O O . GLU A 1 91 ? 9.615 2.385 2.835 1.00 95.38 91 GLU A O 1
ATOM 674 N N . LEU A 1 92 ? 9.497 2.813 0.630 1.00 93.00 92 LEU A N 1
ATOM 675 C CA . LEU A 1 92 ? 10.168 1.602 0.185 1.00 93.00 92 LEU A CA 1
ATOM 676 C C . LEU A 1 92 ? 11.001 1.897 -1.061 1.00 93.00 92 LEU A C 1
ATOM 678 O O . LEU A 1 92 ? 10.488 2.398 -2.055 1.00 93.00 92 LEU A O 1
ATOM 682 N N . SER A 1 93 ? 12.274 1.512 -1.040 1.00 90.56 93 SER A N 1
ATOM 683 C CA . SER A 1 93 ? 13.126 1.530 -2.229 1.00 90.56 93 SER A CA 1
ATOM 684 C C . SER A 1 93 ? 13.369 0.107 -2.725 1.00 90.56 93 SER A C 1
ATOM 686 O O . SER A 1 93 ? 13.784 -0.760 -1.955 1.00 90.56 93 SER A O 1
ATOM 688 N N . VAL A 1 94 ? 13.120 -0.142 -4.012 1.00 85.69 94 VAL A N 1
ATOM 689 C CA . VAL A 1 94 ? 13.348 -1.440 -4.664 1.00 85.69 94 VAL A CA 1
ATOM 690 C C . VAL A 1 94 ? 14.180 -1.278 -5.936 1.00 85.69 94 VAL A C 1
ATOM 692 O O . VAL A 1 94 ? 14.043 -0.274 -6.635 1.00 85.69 94 VAL A O 1
ATOM 695 N N . PRO A 1 95 ? 15.023 -2.263 -6.294 1.00 83.81 95 PRO A N 1
ATOM 696 C CA . PRO A 1 95 ? 15.635 -2.302 -7.619 1.00 83.81 95 PRO A CA 1
ATOM 697 C C . PRO A 1 95 ? 14.562 -2.283 -8.711 1.00 83.81 95 PRO A C 1
ATOM 699 O O . PRO A 1 95 ? 13.467 -2.810 -8.495 1.00 83.81 95 PRO A O 1
ATOM 702 N N . LYS A 1 96 ? 14.874 -1.715 -9.882 1.00 70.00 96 LYS A N 1
ATOM 703 C CA . LYS A 1 96 ? 13.969 -1.683 -11.039 1.00 70.00 96 LYS A CA 1
ATOM 704 C C . LYS A 1 96 ? 13.566 -3.102 -11.436 1.00 70.00 96 LYS A C 1
ATOM 706 O O . LYS A 1 96 ? 14.290 -3.807 -12.134 1.00 70.00 96 LYS A O 1
ATOM 711 N N . ARG A 1 97 ? 12.384 -3.508 -10.982 1.00 64.62 97 ARG A N 1
ATOM 712 C CA . ARG A 1 97 ? 11.691 -4.697 -11.470 1.00 64.62 97 ARG A CA 1
ATOM 713 C C . ARG A 1 97 ? 11.112 -4.343 -12.829 1.00 64.62 97 ARG A C 1
ATOM 715 O O . ARG A 1 97 ? 10.817 -3.175 -13.075 1.00 64.62 97 ARG A O 1
ATOM 722 N N . GLY A 1 98 ? 11.045 -5.3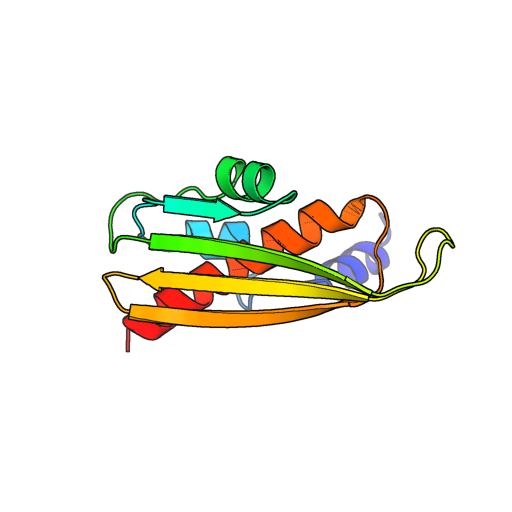11 -13.732 1.00 69.12 98 GLY A N 1
ATOM 723 C CA . GLY A 1 98 ? 10.482 -5.074 -15.051 1.00 69.12 98 GLY A CA 1
ATOM 724 C C . GLY A 1 98 ? 8.966 -4.860 -15.003 1.00 69.12 98 GLY A C 1
ATOM 725 O O . GLY A 1 98 ? 8.489 -4.050 -14.211 1.00 69.12 98 GLY A O 1
ATOM 726 N N . PRO A 1 99 ? 8.168 -5.550 -15.824 1.00 70.06 99 PRO A N 1
ATOM 727 C CA . PRO A 1 99 ? 6.723 -5.307 -15.889 1.00 70.06 99 PRO A CA 1
ATOM 728 C C . PRO A 1 99 ? 5.986 -5.476 -14.540 1.00 70.06 99 PRO A C 1
ATOM 730 O O . PRO A 1 99 ? 4.970 -4.829 -14.314 1.00 70.06 99 PRO A O 1
ATOM 733 N N . GLU A 1 100 ? 6.535 -6.259 -13.604 1.00 80.06 100 GLU A N 1
ATOM 734 C CA . GLU A 1 100 ? 5.992 -6.521 -12.255 1.00 80.06 100 GLU A CA 1
ATOM 735 C C . GLU A 1 100 ? 5.975 -5.299 -11.318 1.00 80.06 100 GLU A C 1
ATOM 737 O O . GLU A 1 100 ? 5.449 -5.352 -10.204 1.00 80.06 100 GLU A O 1
ATOM 742 N N . VAL A 1 101 ? 6.582 -4.184 -11.726 1.00 84.62 101 VAL A N 1
ATOM 743 C CA . VAL A 1 101 ? 6.775 -3.022 -10.856 1.00 84.62 101 VAL A CA 1
ATOM 744 C C . VAL A 1 101 ? 5.462 -2.389 -10.380 1.00 84.62 101 VAL A C 1
ATOM 746 O O . VAL A 1 101 ? 5.392 -1.903 -9.252 1.00 84.62 101 VAL A O 1
ATOM 749 N N . ALA A 1 102 ? 4.410 -2.443 -11.200 1.00 87.25 102 ALA A N 1
ATOM 750 C CA . ALA A 1 102 ? 3.092 -1.919 -10.841 1.00 87.25 102 ALA A CA 1
ATOM 751 C C . ALA A 1 102 ? 2.401 -2.772 -9.773 1.00 87.25 102 ALA A C 1
ATOM 753 O O . ALA A 1 102 ? 1.826 -2.226 -8.833 1.00 87.25 102 ALA A O 1
ATOM 754 N N . GLU A 1 103 ? 2.530 -4.097 -9.853 1.00 88.31 103 GLU A N 1
ATOM 755 C CA . GLU A 1 103 ? 2.004 -5.003 -8.830 1.00 88.31 103 GLU A CA 1
ATOM 756 C C . GLU A 1 103 ? 2.742 -4.830 -7.500 1.00 88.31 103 GLU A C 1
ATOM 758 O O . GLU A 1 103 ? 2.113 -4.748 -6.445 1.00 88.31 103 GLU A O 1
ATOM 763 N N . ALA A 1 104 ? 4.071 -4.698 -7.547 1.00 87.94 104 ALA A N 1
ATOM 764 C CA . ALA A 1 104 ? 4.881 -4.456 -6.358 1.00 87.94 104 ALA A CA 1
ATOM 765 C C . ALA A 1 104 ? 4.528 -3.120 -5.678 1.00 87.94 104 ALA A C 1
ATOM 767 O O . ALA A 1 104 ? 4.415 -3.064 -4.452 1.00 87.94 104 ALA A O 1
ATOM 768 N N . ALA A 1 105 ? 4.320 -2.056 -6.460 1.00 91.44 105 ALA A N 1
ATOM 769 C CA . ALA A 1 105 ? 3.914 -0.754 -5.939 1.00 91.44 105 ALA A CA 1
ATOM 770 C C . ALA A 1 105 ? 2.496 -0.783 -5.344 1.00 91.44 105 ALA A C 1
ATOM 772 O O . ALA A 1 105 ? 2.289 -0.302 -4.230 1.00 91.44 105 ALA A O 1
ATOM 773 N N . ALA A 1 106 ? 1.541 -1.433 -6.014 1.00 92.88 106 ALA A N 1
ATOM 774 C CA . ALA A 1 106 ? 0.183 -1.588 -5.498 1.00 92.88 106 ALA A CA 1
ATOM 775 C C . ALA A 1 106 ? 0.154 -2.402 -4.188 1.00 92.88 106 ALA A C 1
ATOM 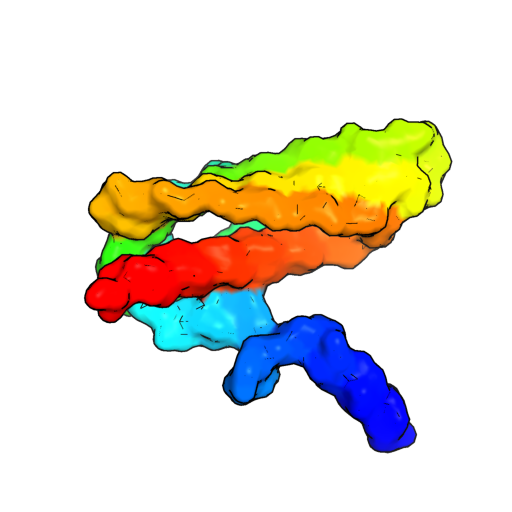777 O O . ALA A 1 106 ? -0.530 -2.028 -3.233 1.00 92.88 106 ALA A O 1
ATOM 778 N N . ALA A 1 107 ? 0.952 -3.473 -4.099 1.00 93.25 107 ALA A N 1
ATOM 779 C CA . ALA A 1 107 ? 1.114 -4.246 -2.869 1.00 93.25 107 ALA A CA 1
ATOM 780 C C . ALA A 1 107 ? 1.747 -3.416 -1.740 1.00 93.25 107 ALA A C 1
ATOM 782 O O . ALA A 1 107 ? 1.346 -3.539 -0.582 1.00 93.25 107 ALA A O 1
ATOM 783 N N . PHE A 1 108 ? 2.709 -2.544 -2.056 1.00 94.25 108 PHE A N 1
ATOM 784 C CA . PHE A 1 108 ? 3.276 -1.611 -1.083 1.00 94.25 108 PHE A CA 1
ATOM 785 C C . PHE A 1 108 ? 2.219 -0.634 -0.540 1.00 94.25 108 PHE A C 1
ATOM 787 O O . PHE A 1 108 ? 2.164 -0.421 0.674 1.00 94.25 108 PHE A O 1
ATOM 794 N N . TYR A 1 109 ? 1.336 -0.097 -1.388 1.00 95.06 109 TYR A N 1
ATOM 795 C CA . TYR A 1 109 ? 0.239 0.772 -0.941 1.00 95.06 109 TYR A CA 1
ATOM 796 C C . TYR A 1 109 ? -0.742 0.029 -0.029 1.00 95.06 109 TYR A C 1
ATOM 798 O O . TYR A 1 109 ? -1.098 0.541 1.031 1.00 95.06 109 TYR A O 1
ATOM 806 N N . ALA A 1 110 ? -1.098 -1.214 -0.368 1.00 95.44 110 ALA A N 1
ATOM 807 C CA . ALA A 1 110 ? -1.940 -2.054 0.484 1.00 95.44 110 ALA A CA 1
ATOM 808 C C . ALA A 1 110 ? -1.301 -2.334 1.851 1.00 95.44 110 ALA A C 1
ATOM 810 O O . ALA A 1 110 ? -1.956 -2.187 2.882 1.00 95.44 110 ALA A O 1
ATOM 811 N N . TRP A 1 111 ? -0.005 -2.648 1.892 1.00 95.38 111 TRP A N 1
ATOM 812 C CA . TRP A 1 111 ? 0.703 -2.838 3.159 1.00 95.38 111 TRP A CA 1
ATOM 813 C C . TRP A 1 111 ? 0.804 -1.570 4.002 1.00 95.38 111 TRP A C 1
ATOM 815 O O . TRP A 1 111 ? 0.738 -1.639 5.229 1.00 95.38 111 TRP A O 1
ATOM 825 N N . SER A 1 112 ? 0.964 -0.423 3.348 1.00 96.00 112 SER A N 1
ATOM 826 C CA . SER A 1 112 ? 0.989 0.885 4.003 1.00 96.00 112 SER A CA 1
ATOM 827 C C . SER A 1 112 ? -0.365 1.189 4.646 1.00 96.00 112 SER A C 1
ATOM 829 O O . SER A 1 112 ? -0.418 1.569 5.813 1.00 96.00 112 SER A O 1
ATOM 831 N N . ALA A 1 113 ? -1.462 0.913 3.933 1.00 95.12 113 ALA A N 1
ATOM 832 C CA . ALA A 1 113 ? -2.818 1.042 4.457 1.00 95.12 113 ALA A CA 1
ATOM 833 C C . ALA A 1 113 ? -3.083 0.119 5.656 1.00 95.12 113 ALA A C 1
ATOM 835 O O . ALA A 1 113 ? -3.573 0.580 6.683 1.00 95.12 113 ALA A O 1
ATOM 836 N N . VAL A 1 114 ? -2.702 -1.163 5.566 1.00 94.19 114 VAL A N 1
ATOM 837 C CA . VAL A 1 114 ? -2.832 -2.119 6.682 1.00 94.19 114 VAL A CA 1
ATOM 838 C C . VAL A 1 114 ? -2.108 -1.611 7.925 1.00 94.19 114 VAL A C 1
ATOM 840 O O . VAL A 1 114 ? -2.683 -1.592 9.007 1.00 94.19 114 VAL A O 1
ATOM 843 N N . ARG A 1 115 ? -0.857 -1.162 7.776 1.00 93.88 115 ARG A N 1
ATOM 844 C CA . ARG A 1 115 ? -0.068 -0.650 8.904 1.00 93.88 115 ARG A CA 1
ATOM 845 C C . ARG A 1 115 ? -0.685 0.599 9.515 1.00 93.88 115 ARG A C 1
ATOM 847 O O . ARG A 1 115 ? -0.757 0.685 10.735 1.00 93.88 115 ARG A O 1
ATOM 854 N N . ALA A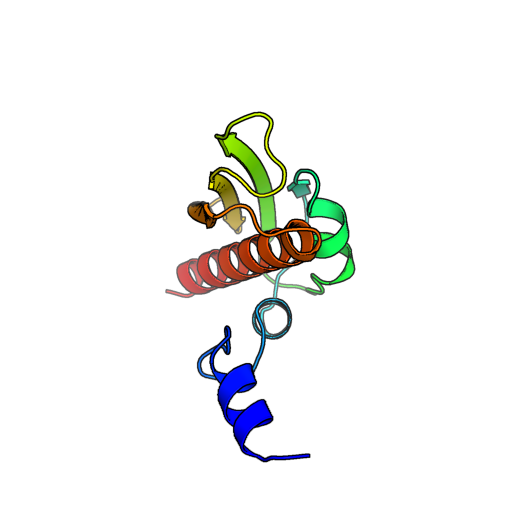 1 116 ? -1.143 1.535 8.687 1.00 93.94 116 ALA A N 1
ATOM 855 C CA . ALA A 1 116 ? -1.798 2.739 9.175 1.00 93.94 116 ALA A CA 1
ATOM 856 C C . ALA A 1 116 ? -3.068 2.403 9.968 1.00 93.94 116 ALA A C 1
ATOM 858 O O . ALA A 1 116 ? -3.276 2.975 11.032 1.00 93.94 116 ALA A O 1
ATOM 859 N N . LEU A 1 117 ? -3.886 1.454 9.504 1.00 92.69 117 LEU A N 1
ATOM 860 C CA . LEU A 1 117 ? -5.077 0.999 10.228 1.00 92.69 117 LEU A CA 1
ATOM 861 C C . LEU A 1 117 ? -4.705 0.342 11.567 1.00 92.69 117 LEU A C 1
ATOM 863 O O . LEU A 1 117 ? -5.230 0.743 12.603 1.00 92.69 117 LEU A O 1
ATOM 867 N N . ASP A 1 118 ? -3.737 -0.579 11.566 1.00 90.56 118 ASP A N 1
ATOM 868 C CA . ASP A 1 118 ? -3.283 -1.289 12.771 1.00 90.56 118 ASP A CA 1
ATOM 869 C C . ASP A 1 118 ? -2.647 -0.335 13.822 1.00 90.56 118 ASP A C 1
ATOM 871 O O . ASP A 1 118 ? -2.660 -0.613 15.022 1.00 90.56 118 ASP A O 1
ATOM 875 N N . GLU A 1 119 ? -2.082 0.805 13.408 1.00 87.38 119 GLU A N 1
ATOM 876 C CA . GLU A 1 119 ? -1.578 1.845 14.323 1.00 87.38 119 GLU A CA 1
ATOM 877 C C . GLU A 1 119 ? -2.694 2.599 15.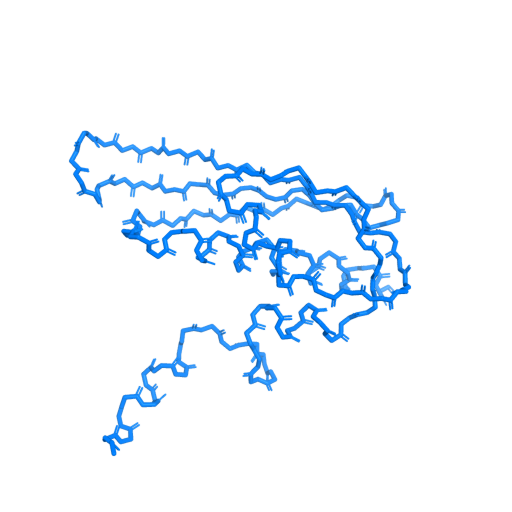062 1.00 87.38 119 GLU A C 1
ATOM 879 O O . GLU A 1 119 ? -2.446 3.120 16.146 1.00 87.38 119 GLU A O 1
ATOM 884 N N . GLY A 1 120 ? -3.898 2.672 14.487 1.00 70.56 120 GLY A N 1
ATOM 885 C CA . GLY A 1 120 ? -5.047 3.373 15.071 1.00 70.56 120 GLY A CA 1
ATOM 886 C C . GLY A 1 120 ? -5.846 2.534 16.067 1.00 70.56 120 GLY A C 1
ATOM 887 O O . GLY A 1 120 ? -6.664 3.083 16.795 1.00 70.56 120 GLY A O 1
ATOM 888 N N . GLU A 1 121 ? -5.610 1.221 16.108 1.00 65.50 121 GLU A N 1
ATOM 889 C CA . GLU A 1 121 ? -6.271 0.285 17.029 1.00 65.50 121 GLU A CA 1
ATOM 890 C C . GLU A 1 121 ? -5.582 0.177 18.408 1.00 65.50 121 GLU A C 1
ATOM 892 O O . GLU A 1 121 ? -6.052 -0.575 19.264 1.00 65.50 121 GLU A O 1
ATOM 897 N N . LYS A 1 122 ? -4.468 0.889 18.631 1.00 51.22 122 LYS A N 1
ATOM 898 C CA . LYS A 1 122 ? -3.707 0.896 19.896 1.00 51.22 122 LYS A CA 1
ATOM 899 C C . LYS A 1 122 ? -4.151 1.999 20.847 1.00 51.22 122 LYS A C 1
ATOM 901 O O . LYS A 1 122 ? -4.224 1.692 22.058 1.00 51.22 122 LYS A O 1
#

Foldseek 3Di:
DPVVVVVVVQVPAADPVRDALLRLQQVDAEDEDAEAEDPLRVVLVVRRDHHHDWYKHKHKDWDWDADPDAQGTKIKIKIWIDTNNDTDIDIDIDRRDHPCVSVVNSSVRSNVRSVVRVVVVD